Protein AF-A0A6B0T994-F1 (afdb_monomer_lite)

Radius of gyration: 14.92 Å; chains: 1; bounding box: 26×42×32 Å

Foldseek 3Di:
DDVVVQADPLVVQVLVCQVPVQKDFLVSSCVSRVHDPVCSVVSVVVVVVCCVVQQWPDDPDPRMIGGGPVSVVVPDDPVVVVVCVVVVPPPVD

Sequence (93 aa):
MCRELNREPAWVAAIKLALTEGAFTTDCVIEEANMRPDRRRTVETVLSTMVERDLLCDTSTPDRYLVGRVLRRTAPDPEQIEHLADEGLHRWG

pLDDT: mean 82.86, std 17.49, range [42.81, 97.88]

Structure (mmCIF, N/CA/C/O backbone):
data_AF-A0A6B0T994-F1
#
_entry.id   AF-A0A6B0T994-F1
#
loop_
_atom_site.group_PDB
_atom_site.id
_atom_site.type_symbol
_atom_site.label_atom_id
_atom_site.label_alt_id
_atom_site.label_comp_id
_atom_site.label_asym_id
_atom_site.label_entity_id
_atom_site.label_seq_id
_atom_site.pdbx_PDB_ins_code
_atom_site.Cartn_x
_atom_site.Cartn_y
_atom_site.Cartn_z
_atom_site.occupancy
_atom_site.B_iso_or_equiv
_atom_site.auth_seq_id
_atom_site.auth_comp_id
_atom_site.auth_asym_id
_atom_site.auth_atom_id
_atom_site.pdbx_PDB_model_num
ATOM 1 N N . MET A 1 1 ? 16.830 -12.342 -15.486 1.00 48.91 1 MET A N 1
ATOM 2 C CA . MET A 1 1 ? 15.364 -12.532 -15.513 1.00 48.91 1 MET A 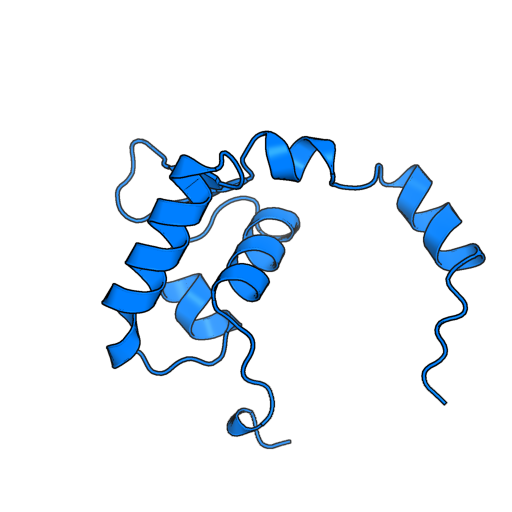CA 1
ATOM 3 C C . MET A 1 1 ? 14.728 -11.164 -15.724 1.00 48.91 1 MET A C 1
ATOM 5 O O . MET A 1 1 ? 15.063 -10.254 -14.974 1.00 48.91 1 MET A O 1
ATOM 9 N N . CYS A 1 2 ? 13.938 -10.961 -16.782 1.00 50.09 2 CYS A N 1
ATOM 10 C CA . CYS A 1 2 ? 13.369 -9.644 -17.093 1.00 50.09 2 CYS A CA 1
ATOM 11 C C . CYS A 1 2 ? 12.343 -9.241 -16.025 1.00 50.09 2 CYS A C 1
ATOM 13 O O . CYS A 1 2 ? 11.273 -9.839 -15.955 1.00 50.09 2 CYS A O 1
ATOM 15 N N . ARG A 1 3 ? 12.658 -8.221 -15.210 1.00 56.12 3 ARG A N 1
ATOM 16 C CA . ARG A 1 3 ? 11.753 -7.671 -14.177 1.00 56.12 3 ARG A CA 1
ATOM 17 C C . ARG A 1 3 ? 10.378 -7.301 -14.742 1.00 56.12 3 ARG A C 1
ATOM 19 O O . ARG A 1 3 ? 9.375 -7.461 -14.062 1.00 56.12 3 ARG A O 1
ATOM 26 N N . GLU A 1 4 ? 10.327 -6.861 -15.998 1.00 57.81 4 GLU A N 1
ATOM 27 C CA . GLU A 1 4 ? 9.116 -6.398 -16.692 1.00 57.81 4 GLU A CA 1
ATOM 28 C C . GLU A 1 4 ? 7.961 -7.411 -16.743 1.00 57.81 4 GLU A C 1
ATOM 30 O O . GLU A 1 4 ? 6.812 -6.985 -16.849 1.00 57.81 4 GLU A O 1
ATOM 35 N N . LEU A 1 5 ? 8.236 -8.717 -16.630 1.00 61.81 5 LEU A N 1
ATOM 36 C CA . LEU A 1 5 ? 7.206 -9.766 -16.629 1.00 61.81 5 LEU A CA 1
ATOM 37 C C . LEU A 1 5 ? 6.605 -10.045 -15.238 1.00 61.81 5 LEU A C 1
ATOM 39 O O . LEU A 1 5 ? 5.569 -10.694 -15.155 1.00 61.81 5 LEU A O 1
ATOM 43 N N . ASN A 1 6 ? 7.198 -9.513 -14.165 1.00 68.25 6 ASN A N 1
ATOM 44 C CA . ASN A 1 6 ? 6.764 -9.717 -12.777 1.00 68.25 6 ASN A CA 1
ATOM 45 C C . ASN A 1 6 ? 6.084 -8.467 -12.197 1.00 68.25 6 ASN A C 1
ATOM 47 O O . ASN A 1 6 ? 6.384 -8.054 -11.080 1.00 68.25 6 ASN A O 1
ATOM 51 N N . ARG A 1 7 ? 5.213 -7.807 -12.967 1.00 80.12 7 ARG A N 1
ATOM 52 C CA . ARG A 1 7 ? 4.405 -6.706 -12.423 1.00 80.12 7 ARG A CA 1
ATOM 53 C C . ARG A 1 7 ? 3.305 -7.274 -11.545 1.00 80.12 7 ARG A C 1
ATOM 55 O O . ARG A 1 7 ? 2.505 -8.082 -12.014 1.00 80.12 7 ARG A O 1
ATOM 62 N N . GLU A 1 8 ? 3.228 -6.799 -10.314 1.00 88.06 8 GLU A N 1
ATOM 63 C CA . GLU A 1 8 ? 2.115 -7.099 -9.419 1.00 88.06 8 GLU A CA 1
ATOM 64 C C . GLU A 1 8 ? 1.175 -5.888 -9.291 1.00 88.06 8 GLU A C 1
ATOM 66 O O . GLU A 1 8 ? 1.572 -4.746 -9.540 1.00 88.06 8 GLU A O 1
ATOM 71 N N . PRO A 1 9 ? -0.107 -6.101 -8.953 1.00 94.06 9 PRO A N 1
ATOM 72 C CA . PRO A 1 9 ? -1.006 -4.999 -8.643 1.00 94.06 9 PRO A CA 1
ATOM 73 C C . PRO A 1 9 ? -0.512 -4.199 -7.429 1.00 94.06 9 PRO A C 1
ATOM 75 O O . PRO A 1 9 ? -0.091 -4.783 -6.435 1.00 94.06 9 PRO A O 1
ATOM 78 N N . ALA A 1 10 ? -0.673 -2.872 -7.455 1.00 96.00 10 ALA A N 1
ATOM 79 C CA . ALA A 1 10 ? -0.234 -1.977 -6.375 1.00 96.00 10 ALA A CA 1
ATOM 80 C C . ALA A 1 10 ? -0.741 -2.379 -4.975 1.00 96.00 10 ALA A C 1
ATOM 82 O O . ALA A 1 10 ? -0.028 -2.233 -3.988 1.00 96.00 10 ALA A O 1
ATOM 83 N N . TRP A 1 11 ? -1.963 -2.913 -4.879 1.00 96.56 11 TRP A N 1
ATOM 84 C CA . TRP A 1 11 ? -2.528 -3.350 -3.601 1.00 96.56 11 TRP A CA 1
ATOM 85 C C . TRP A 1 11 ? -1.832 -4.599 -3.036 1.00 96.56 11 TRP A C 1
ATOM 87 O O . TRP A 1 11 ? -1.745 -4.733 -1.820 1.00 96.56 11 TRP A O 1
ATOM 97 N N . VAL A 1 12 ? -1.308 -5.490 -3.890 1.00 95.88 12 VAL A N 1
ATOM 98 C CA . VAL A 1 12 ? -0.535 -6.670 -3.460 1.00 95.88 12 VAL A CA 1
ATOM 99 C C . VAL A 1 12 ? 0.800 -6.219 -2.873 1.00 95.88 12 VAL A C 1
ATOM 101 O O . VAL A 1 12 ? 1.121 -6.589 -1.746 1.00 95.88 12 VAL A O 1
ATOM 104 N N . ALA A 1 13 ? 1.518 -5.351 -3.591 1.00 95.56 13 ALA A N 1
ATOM 105 C CA . ALA A 1 13 ? 2.767 -4.748 -3.124 1.00 95.56 13 ALA A CA 1
ATOM 106 C C . ALA A 1 13 ? 2.585 -4.009 -1.791 1.00 95.56 13 ALA A C 1
ATOM 108 O O . ALA A 1 13 ? 3.354 -4.203 -0.854 1.00 95.56 13 ALA A O 1
ATOM 109 N N . ALA A 1 14 ? 1.517 -3.216 -1.667 1.00 96.00 14 ALA A N 1
ATOM 110 C CA . ALA A 1 14 ? 1.203 -2.498 -0.436 1.00 96.00 14 ALA A CA 1
ATOM 111 C C . ALA A 1 14 ? 0.940 -3.437 0.754 1.00 96.00 14 ALA A C 1
ATOM 113 O O . ALA A 1 14 ? 1.397 -3.152 1.857 1.00 96.00 14 ALA A O 1
ATOM 114 N N . ILE A 1 15 ? 0.238 -4.561 0.555 1.00 93.62 15 ILE A N 1
ATOM 115 C CA . ILE A 1 15 ? 0.028 -5.561 1.618 1.00 93.62 15 ILE A CA 1
ATOM 116 C C . ILE A 1 15 ? 1.355 -6.205 2.025 1.00 93.62 15 ILE A C 1
ATOM 118 O O . ILE A 1 15 ? 1.616 -6.322 3.221 1.00 93.62 15 ILE A O 1
ATOM 122 N N . LYS A 1 16 ? 2.196 -6.593 1.057 1.00 92.44 16 LYS A N 1
ATOM 123 C CA . LYS A 1 16 ? 3.525 -7.163 1.333 1.00 92.44 16 LYS A CA 1
ATOM 124 C C . LYS A 1 16 ? 4.345 -6.204 2.192 1.00 92.44 16 LYS A C 1
ATOM 126 O O . LYS A 1 16 ? 4.721 -6.571 3.299 1.00 92.44 16 LYS A O 1
ATOM 131 N N . LEU A 1 17 ? 4.500 -4.957 1.743 1.00 94.38 17 LEU A N 1
ATOM 132 C CA . LEU A 1 17 ? 5.230 -3.914 2.468 1.00 94.38 17 LEU A CA 1
ATOM 133 C C . LEU A 1 17 ? 4.643 -3.641 3.859 1.00 94.38 17 LEU A C 1
ATOM 135 O O . LEU A 1 17 ? 5.388 -3.489 4.824 1.00 94.38 17 LEU A O 1
ATOM 139 N N . ALA A 1 18 ? 3.314 -3.609 3.993 1.00 92.56 18 ALA A N 1
ATOM 140 C CA . ALA A 1 18 ? 2.657 -3.416 5.285 1.00 92.56 18 ALA A CA 1
ATOM 141 C C . ALA A 1 18 ? 3.004 -4.526 6.289 1.00 92.56 18 ALA A C 1
ATOM 143 O O . ALA A 1 18 ? 3.188 -4.241 7.473 1.00 92.56 18 ALA A O 1
ATOM 144 N N . LEU A 1 19 ? 3.075 -5.776 5.825 1.00 88.38 19 LEU A N 1
ATOM 145 C CA . LEU A 1 19 ? 3.342 -6.942 6.665 1.00 88.38 19 LEU A CA 1
ATOM 146 C C . LEU A 1 19 ? 4.836 -7.152 6.946 1.00 88.38 19 LEU A C 1
ATOM 148 O O . LEU A 1 19 ? 5.160 -7.674 8.010 1.00 88.38 19 LEU A O 1
ATOM 152 N N . THR A 1 20 ? 5.736 -6.756 6.039 1.00 89.06 20 THR A N 1
ATOM 153 C CA . THR A 1 20 ? 7.182 -7.010 6.181 1.00 89.06 20 THR A CA 1
ATOM 154 C C . THR A 1 20 ? 7.968 -5.820 6.723 1.00 89.06 20 THR A C 1
ATOM 156 O O . THR A 1 20 ? 8.826 -6.005 7.580 1.00 89.06 20 THR A O 1
ATOM 159 N N . GLU A 1 21 ? 7.670 -4.601 6.268 1.00 87.44 21 GLU A N 1
ATOM 160 C CA . GLU A 1 21 ? 8.448 -3.396 6.603 1.00 87.44 21 GLU A CA 1
ATOM 161 C C . GLU A 1 21 ? 7.806 -2.573 7.731 1.00 87.44 21 GLU A C 1
ATOM 163 O O . GLU A 1 21 ? 8.428 -1.689 8.322 1.00 87.44 21 GLU A O 1
ATOM 168 N N . GLY A 1 22 ? 6.526 -2.821 8.025 1.00 83.19 22 GLY A N 1
ATOM 169 C CA . GLY A 1 22 ? 5.745 -2.127 9.052 1.00 83.19 22 GLY A CA 1
ATOM 170 C C . GLY A 1 22 ? 5.352 -0.683 8.702 1.00 83.19 22 GLY A C 1
ATOM 171 O O . GLY A 1 22 ? 4.271 -0.243 9.103 1.00 83.19 22 GLY A O 1
ATOM 172 N N . ALA A 1 23 ? 6.174 0.044 7.938 1.00 92.06 23 ALA A N 1
ATOM 173 C CA . ALA A 1 23 ? 5.883 1.372 7.401 1.00 92.06 23 ALA A CA 1
ATOM 174 C C . ALA A 1 23 ? 6.445 1.551 5.983 1.00 92.06 23 ALA A C 1
ATOM 176 O O . ALA A 1 23 ? 7.580 1.166 5.721 1.00 92.06 23 ALA A O 1
ATOM 177 N N . PHE A 1 24 ? 5.692 2.194 5.090 1.00 95.94 24 PHE A N 1
ATOM 178 C CA . PHE A 1 24 ? 6.112 2.400 3.697 1.00 95.94 24 PHE A CA 1
ATOM 179 C C . PHE A 1 24 ? 5.512 3.672 3.080 1.00 95.94 24 PHE A C 1
ATOM 181 O O . PHE A 1 24 ? 4.620 4.293 3.663 1.00 95.94 24 PHE A O 1
ATOM 188 N N . THR A 1 25 ? 6.011 4.059 1.903 1.00 97.12 25 THR A N 1
ATOM 189 C CA . THR A 1 25 ? 5.534 5.214 1.121 1.00 97.12 25 THR A CA 1
ATOM 190 C C . THR A 1 25 ? 4.966 4.784 -0.230 1.00 97.12 25 THR A C 1
ATOM 192 O O . THR A 1 25 ? 5.131 3.635 -0.650 1.00 97.12 25 THR A O 1
ATOM 195 N N . THR A 1 26 ? 4.328 5.704 -0.956 1.00 97.19 26 THR A N 1
ATOM 196 C CA . THR A 1 26 ? 3.886 5.442 -2.334 1.00 97.19 26 THR A CA 1
ATOM 197 C C . THR A 1 26 ? 5.041 5.013 -3.245 1.00 97.19 26 THR A C 1
ATOM 199 O O . THR A 1 26 ? 4.859 4.115 -4.066 1.00 97.19 26 THR A O 1
ATOM 202 N N . ASP A 1 27 ? 6.234 5.600 -3.095 1.00 96.81 27 ASP A N 1
ATOM 203 C CA . ASP A 1 27 ? 7.396 5.221 -3.912 1.00 96.81 27 ASP A CA 1
ATOM 204 C C . ASP A 1 27 ? 7.847 3.785 -3.634 1.00 96.81 27 ASP A C 1
ATOM 206 O O . ASP A 1 27 ? 8.154 3.065 -4.583 1.00 96.81 27 ASP A O 1
ATOM 210 N N . CYS A 1 28 ? 7.790 3.329 -2.375 1.00 96.75 28 CYS A N 1
ATOM 211 C CA . CYS A 1 28 ? 8.053 1.927 -2.041 1.00 96.75 28 CYS A CA 1
ATOM 212 C C . CYS A 1 28 ? 7.119 0.986 -2.812 1.00 96.75 28 CYS A C 1
ATOM 214 O O . CYS A 1 28 ? 7.561 -0.028 -3.335 1.00 96.75 28 CYS A O 1
ATOM 216 N N . VAL A 1 29 ? 5.832 1.333 -2.930 1.00 97.06 29 VAL A N 1
ATOM 217 C CA . VAL A 1 29 ? 4.852 0.520 -3.670 1.00 97.06 29 VAL A CA 1
ATOM 218 C C . VAL A 1 29 ? 5.135 0.536 -5.169 1.00 97.06 29 VAL A C 1
ATOM 220 O O . VAL A 1 29 ? 5.005 -0.497 -5.817 1.00 97.06 29 VAL A O 1
ATOM 223 N N . ILE A 1 30 ? 5.516 1.684 -5.735 1.00 96.31 30 ILE A N 1
ATOM 224 C CA . ILE A 1 30 ? 5.882 1.786 -7.156 1.00 96.31 30 ILE A CA 1
ATOM 225 C C . ILE A 1 30 ? 7.088 0.892 -7.459 1.00 96.31 30 ILE A C 1
ATOM 227 O O . ILE A 1 30 ? 7.074 0.181 -8.466 1.00 96.31 30 ILE A O 1
ATOM 231 N N . GLU A 1 31 ? 8.106 0.925 -6.598 1.00 95.06 31 GLU A N 1
ATOM 232 C CA . GLU A 1 31 ? 9.308 0.101 -6.723 1.00 95.06 31 GLU A CA 1
ATOM 233 C C . GLU A 1 31 ? 8.984 -1.390 -6.574 1.00 95.06 31 GLU A C 1
ATOM 235 O O . GLU A 1 31 ? 9.284 -2.173 -7.478 1.00 95.06 31 GLU A O 1
ATOM 240 N N . GLU A 1 32 ? 8.306 -1.766 -5.488 1.00 94.19 32 GLU A N 1
ATOM 241 C CA . GLU A 1 32 ? 7.957 -3.154 -5.169 1.00 94.19 32 GLU A CA 1
ATOM 242 C C . GLU A 1 32 ? 7.049 -3.773 -6.241 1.00 94.19 32 GLU A C 1
ATOM 244 O O . GLU A 1 32 ? 7.298 -4.879 -6.720 1.00 94.19 32 GLU A O 1
ATOM 249 N N . ALA A 1 33 ? 6.047 -3.024 -6.712 1.00 94.50 33 ALA A N 1
ATOM 250 C CA . ALA A 1 33 ? 5.144 -3.470 -7.771 1.00 94.50 33 ALA A CA 1
ATOM 251 C C . ALA A 1 33 ? 5.784 -3.461 -9.173 1.00 94.50 33 ALA A C 1
ATOM 253 O O . ALA A 1 33 ? 5.131 -3.824 -10.161 1.00 94.50 33 ALA A O 1
ATOM 254 N N . ASN A 1 34 ? 7.040 -3.013 -9.287 1.00 93.81 34 ASN A N 1
ATOM 255 C CA . ASN A 1 34 ? 7.744 -2.795 -10.547 1.00 93.81 34 ASN A CA 1
ATOM 256 C C . ASN A 1 34 ? 6.913 -1.945 -11.537 1.00 93.81 34 ASN A C 1
ATOM 258 O O . ASN A 1 34 ? 6.793 -2.231 -12.739 1.00 93.81 34 ASN A O 1
ATOM 262 N N . MET A 1 35 ? 6.277 -0.901 -11.004 1.00 91.12 35 MET A N 1
ATOM 263 C CA . MET A 1 35 ? 5.463 0.043 -11.758 1.00 91.12 35 MET A CA 1
ATOM 264 C C . MET A 1 35 ? 6.319 1.181 -12.305 1.00 91.12 35 MET A C 1
ATOM 266 O O . MET A 1 35 ? 7.380 1.527 -11.795 1.00 91.12 35 MET A O 1
ATOM 270 N N . ARG A 1 36 ? 5.832 1.806 -13.377 1.00 92.31 36 ARG A N 1
ATOM 271 C CA . ARG A 1 36 ? 6.461 3.020 -13.894 1.00 92.31 36 ARG A CA 1
ATOM 272 C C . ARG A 1 36 ? 6.155 4.200 -12.949 1.00 92.31 36 ARG A C 1
ATOM 274 O O . ARG A 1 36 ? 5.007 4.311 -12.511 1.00 92.31 36 ARG A O 1
ATOM 281 N N . PRO A 1 37 ? 7.112 5.112 -12.689 1.00 91.06 37 PRO A N 1
ATOM 282 C CA . PRO A 1 37 ? 6.906 6.255 -11.789 1.00 91.06 37 PRO A CA 1
ATOM 283 C C . PRO A 1 37 ? 5.744 7.184 -12.177 1.00 91.06 37 PRO A C 1
ATOM 285 O O . PRO A 1 37 ? 5.120 7.802 -11.319 1.00 91.06 37 PRO A O 1
ATOM 288 N N . ASP A 1 38 ? 5.383 7.240 -13.464 1.00 94.19 38 ASP A N 1
ATOM 289 C CA . ASP A 1 38 ? 4.238 8.013 -13.969 1.00 94.19 38 ASP A CA 1
ATOM 290 C C . ASP A 1 38 ? 2.874 7.489 -13.479 1.00 94.19 38 ASP A C 1
ATOM 292 O O . ASP A 1 38 ? 1.849 8.148 -13.656 1.00 94.19 38 ASP A O 1
ATOM 296 N N . ARG A 1 39 ? 2.838 6.320 -12.827 1.00 93.69 39 ARG A N 1
ATOM 297 C CA . ARG A 1 39 ? 1.635 5.732 -12.223 1.00 93.69 39 ARG A CA 1
ATOM 298 C C . ARG A 1 39 ? 1.393 6.152 -10.775 1.00 93.69 39 ARG A C 1
ATOM 300 O O . ARG A 1 39 ? 0.404 5.698 -10.201 1.00 93.69 39 ARG A O 1
ATOM 307 N N . ARG A 1 40 ? 2.210 7.044 -10.204 1.00 96.25 40 ARG A N 1
ATOM 308 C CA . ARG A 1 40 ? 2.102 7.500 -8.806 1.00 96.25 40 ARG A CA 1
ATOM 309 C C . ARG A 1 40 ? 0.676 7.850 -8.372 1.00 96.25 40 ARG A C 1
ATOM 311 O O . ARG A 1 40 ? 0.182 7.275 -7.413 1.00 96.25 40 ARG A O 1
ATOM 318 N N . ARG A 1 41 ? -0.044 8.676 -9.138 1.00 96.38 41 ARG A N 1
ATOM 319 C CA . ARG A 1 41 ? -1.432 9.066 -8.810 1.00 96.38 41 ARG A CA 1
ATOM 320 C C . ARG A 1 41 ? -2.399 7.876 -8.732 1.00 96.38 41 ARG A C 1
ATOM 322 O O . ARG A 1 41 ? -3.333 7.866 -7.932 1.00 96.38 41 ARG A O 1
ATOM 329 N N . THR A 1 42 ? -2.198 6.869 -9.582 1.00 95.81 42 THR A N 1
ATOM 330 C CA . THR A 1 42 ? -2.980 5.628 -9.538 1.00 95.81 42 THR A CA 1
ATOM 331 C C . THR A 1 42 ? -2.674 4.849 -8.264 1.00 95.81 42 THR A C 1
ATOM 333 O O . THR A 1 42 ? -3.602 4.362 -7.625 1.00 95.81 42 THR A O 1
ATOM 336 N N . VAL A 1 43 ? -1.401 4.768 -7.871 1.00 97.00 43 VAL A N 1
ATOM 337 C CA . VAL A 1 43 ? -0.991 4.116 -6.622 1.00 97.00 43 VAL A CA 1
ATOM 338 C C . VAL A 1 43 ? -1.578 4.847 -5.414 1.00 97.00 43 VAL A C 1
ATOM 340 O O . VAL A 1 43 ? -2.222 4.207 -4.594 1.00 97.00 43 VAL A O 1
ATOM 343 N N . GLU A 1 44 ? -1.485 6.175 -5.357 1.00 97.00 44 GLU A N 1
ATOM 344 C CA . GLU A 1 44 ? -2.086 6.994 -4.290 1.00 97.00 44 GLU A CA 1
ATOM 345 C C . GLU A 1 44 ? -3.599 6.760 -4.167 1.00 97.00 44 GLU A C 1
ATOM 347 O O . GLU A 1 44 ? -4.123 6.633 -3.063 1.00 97.00 44 GLU A O 1
ATOM 352 N N . THR A 1 45 ? -4.306 6.623 -5.296 1.00 97.69 45 THR A N 1
ATOM 353 C CA . THR A 1 45 ? -5.745 6.305 -5.302 1.00 97.69 45 THR A CA 1
ATOM 354 C C . THR A 1 45 ? -6.013 4.928 -4.692 1.00 97.69 45 THR A C 1
ATOM 356 O O . THR A 1 45 ? -6.912 4.781 -3.868 1.00 97.69 45 THR A O 1
ATOM 359 N N . VAL A 1 46 ? -5.216 3.919 -5.060 1.00 97.62 46 VAL A N 1
ATOM 360 C CA . VAL A 1 46 ? -5.323 2.569 -4.490 1.00 97.62 46 VAL A CA 1
ATOM 361 C C . VAL A 1 46 ? -5.047 2.594 -2.986 1.00 97.62 46 VAL A C 1
ATOM 363 O O . VAL A 1 46 ? -5.824 2.018 -2.227 1.00 97.62 46 VAL A O 1
ATOM 366 N N . LEU A 1 47 ? -3.995 3.289 -2.547 1.00 97.31 47 LEU A N 1
ATOM 367 C CA . LEU A 1 47 ? -3.640 3.407 -1.132 1.00 97.31 47 LEU A CA 1
ATOM 368 C C . LEU A 1 47 ? -4.720 4.144 -0.332 1.00 97.31 47 LEU A C 1
ATOM 370 O O . LEU A 1 47 ? -5.084 3.674 0.742 1.00 97.31 47 LEU A O 1
ATOM 374 N N . SER A 1 48 ? -5.313 5.213 -0.875 1.00 96.88 48 SER A N 1
ATOM 375 C CA . SER A 1 48 ? -6.474 5.888 -0.270 1.00 96.88 48 SER A CA 1
ATOM 376 C C . SER A 1 48 ? -7.637 4.921 -0.076 1.00 96.88 48 SER A C 1
ATOM 378 O O . SER A 1 48 ? -8.156 4.785 1.027 1.00 96.88 48 SER A O 1
ATOM 380 N N . THR A 1 49 ? -7.999 4.163 -1.116 1.00 97.88 49 THR A N 1
ATOM 381 C CA . THR A 1 49 ? -9.064 3.155 -1.018 1.00 97.88 49 THR A CA 1
ATOM 382 C C . THR A 1 49 ? -8.735 2.057 0.002 1.00 97.88 49 THR A C 1
ATOM 384 O O . THR A 1 49 ? -9.632 1.525 0.654 1.00 97.88 49 THR A O 1
ATOM 387 N N . MET A 1 50 ? -7.465 1.682 0.159 1.00 97.31 50 MET A N 1
ATOM 388 C CA . MET A 1 50 ? -7.046 0.720 1.182 1.00 97.31 50 MET A CA 1
ATOM 389 C C . MET A 1 50 ? -7.138 1.300 2.600 1.00 97.31 50 MET A C 1
ATOM 391 O O . MET A 1 50 ? -7.549 0.577 3.508 1.00 97.31 50 MET A O 1
ATOM 395 N N . VAL A 1 51 ? -6.812 2.583 2.788 1.00 96.81 51 VAL A N 1
ATOM 396 C CA . VAL A 1 51 ? -7.004 3.303 4.060 1.00 96.81 51 VAL A CA 1
ATOM 397 C C . VAL A 1 51 ? -8.490 3.405 4.406 1.00 96.81 51 VAL A C 1
ATOM 399 O O . VAL A 1 51 ? -8.885 3.052 5.513 1.00 96.81 51 VAL A O 1
ATOM 402 N N . GLU A 1 52 ? -9.341 3.777 3.446 1.00 96.75 52 GLU A N 1
ATOM 403 C CA . GLU A 1 52 ? -10.805 3.818 3.612 1.00 96.75 52 GLU A CA 1
ATOM 404 C C . GLU A 1 52 ? -11.391 2.464 4.045 1.00 96.75 52 GLU A C 1
ATOM 406 O O . GLU A 1 52 ? -12.413 2.407 4.728 1.00 96.75 52 GLU A O 1
ATOM 411 N N . ARG A 1 53 ? -10.739 1.363 3.658 1.00 95.75 53 ARG A N 1
ATOM 412 C CA . ARG A 1 53 ? -11.124 -0.012 4.007 1.00 95.75 53 ARG A CA 1
ATOM 413 C C . ARG A 1 53 ? -10.432 -0.553 5.260 1.00 95.75 53 ARG A C 1
ATOM 415 O O . ARG A 1 53 ? -10.575 -1.740 5.539 1.00 95.75 53 ARG A O 1
ATOM 422 N N . ASP A 1 54 ? -9.684 0.275 5.992 1.00 95.12 54 ASP A N 1
ATOM 423 C CA . ASP A 1 54 ? -8.949 -0.099 7.213 1.00 95.12 54 ASP A CA 1
ATOM 424 C C . ASP A 1 54 ? -7.925 -1.241 6.990 1.00 95.12 54 ASP A C 1
ATOM 426 O O . ASP A 1 54 ? -7.523 -1.962 7.910 1.00 95.12 54 ASP A O 1
ATOM 430 N N . LEU A 1 55 ? -7.481 -1.415 5.737 1.00 94.38 55 LEU A N 1
ATOM 431 C CA . LEU A 1 55 ? -6.365 -2.297 5.381 1.00 94.38 55 LEU A CA 1
ATOM 432 C C . LEU A 1 55 ? -5.032 -1.631 5.725 1.00 94.38 55 LEU A C 1
ATOM 434 O O . LEU A 1 55 ? -4.103 -2.296 6.173 1.00 94.38 55 LEU A O 1
ATOM 438 N N . LEU A 1 56 ? -4.959 -0.314 5.550 1.00 95.75 56 LEU A N 1
ATOM 439 C CA . LEU A 1 56 ? -3.817 0.525 5.895 1.00 95.75 56 LEU A CA 1
ATOM 440 C C . LEU A 1 56 ? -4.264 1.627 6.857 1.00 95.75 56 LEU A C 1
ATOM 442 O O . LEU A 1 56 ? -5.433 2.003 6.875 1.00 95.75 56 LE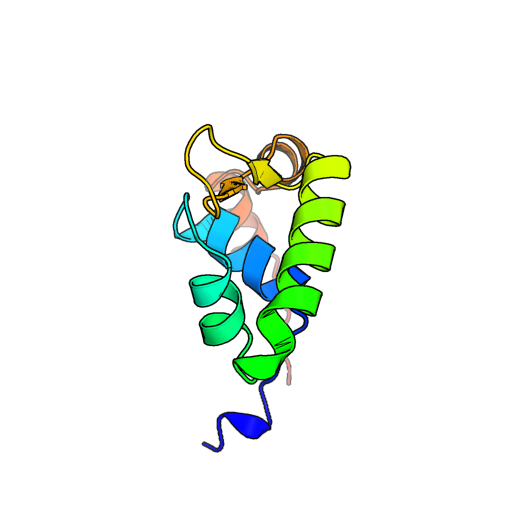U A O 1
ATOM 446 N N . CYS A 1 57 ? -3.323 2.176 7.614 1.00 92.62 57 CYS A N 1
ATOM 447 C CA . CYS A 1 57 ? -3.503 3.445 8.311 1.00 92.62 57 CYS A CA 1
ATOM 448 C C . CYS A 1 57 ? -2.612 4.491 7.654 1.00 92.62 57 CYS A C 1
ATOM 450 O O . CYS A 1 57 ? -1.432 4.222 7.410 1.00 92.62 57 CYS A O 1
ATOM 452 N N . ASP A 1 58 ? -3.153 5.679 7.400 1.00 85.19 58 ASP A N 1
ATOM 453 C CA . ASP A 1 58 ? -2.297 6.831 7.164 1.00 85.19 58 ASP A CA 1
ATOM 454 C C . ASP A 1 58 ? -1.601 7.228 8.473 1.00 85.19 58 ASP A C 1
ATOM 456 O O . ASP A 1 58 ? -1.956 6.800 9.578 1.00 85.19 58 ASP A O 1
ATOM 460 N N . THR A 1 59 ? -0.535 8.004 8.348 1.00 85.75 59 THR A N 1
ATOM 461 C CA . THR A 1 59 ? 0.105 8.617 9.507 1.00 85.75 59 THR A CA 1
ATOM 462 C C . THR A 1 59 ? -0.069 10.124 9.445 1.00 85.75 59 THR A C 1
ATOM 464 O O . THR A 1 59 ? -0.365 10.688 8.396 1.00 85.75 59 THR A O 1
ATOM 467 N N . SER A 1 60 ? 0.222 10.811 10.550 1.00 84.75 60 SER A N 1
ATOM 468 C CA . SER A 1 60 ? 0.367 12.272 10.535 1.00 84.75 60 SER A CA 1
ATOM 469 C C . SER A 1 60 ? 1.484 12.757 9.598 1.00 84.75 60 SER A C 1
ATOM 471 O O . SER A 1 60 ? 1.560 13.948 9.302 1.00 84.75 60 SER A O 1
ATOM 473 N N . THR A 1 61 ? 2.358 11.852 9.139 1.00 86.88 61 THR A N 1
ATOM 474 C CA . THR A 1 61 ? 3.351 12.130 8.103 1.00 86.88 61 THR A CA 1
ATOM 475 C C . THR A 1 61 ? 2.729 11.890 6.722 1.00 86.88 61 THR A C 1
ATOM 477 O O . THR A 1 61 ? 2.269 10.777 6.455 1.00 86.88 61 THR A O 1
ATOM 480 N N . PRO A 1 62 ? 2.743 12.894 5.828 1.00 87.62 62 PRO A N 1
ATOM 481 C CA . PRO A 1 62 ? 2.280 12.732 4.455 1.00 87.62 62 PRO A CA 1
ATOM 482 C C . PRO A 1 62 ? 3.000 11.588 3.734 1.00 87.62 62 PRO A C 1
ATOM 484 O O . PRO A 1 62 ? 4.196 11.389 3.938 1.00 87.62 62 PRO A O 1
ATOM 487 N N . ASP A 1 63 ? 2.274 10.877 2.867 1.00 91.62 63 ASP A N 1
ATOM 488 C CA . ASP A 1 63 ? 2.804 9.782 2.034 1.00 91.62 63 ASP A CA 1
ATOM 489 C C . ASP A 1 63 ? 3.459 8.641 2.835 1.00 91.62 63 ASP A C 1
ATOM 491 O O . ASP A 1 63 ? 4.371 7.965 2.362 1.00 91.62 63 ASP A O 1
ATOM 495 N N . ARG A 1 64 ? 3.011 8.425 4.076 1.00 95.19 64 ARG A N 1
ATOM 496 C CA . ARG A 1 64 ? 3.469 7.325 4.922 1.00 95.19 64 ARG A CA 1
ATOM 497 C C . ARG A 1 64 ? 2.288 6.509 5.421 1.00 95.19 64 ARG A C 1
ATOM 499 O O . ARG A 1 64 ? 1.359 7.048 6.024 1.00 95.19 64 ARG A O 1
ATOM 506 N N . TYR A 1 65 ? 2.389 5.202 5.214 1.00 95.44 65 TYR A N 1
ATOM 507 C CA . TYR A 1 65 ? 1.356 4.218 5.500 1.00 95.44 65 TYR A CA 1
ATOM 508 C C . TYR A 1 65 ? 1.873 3.166 6.480 1.00 95.44 65 TYR A C 1
ATOM 510 O O . TYR A 1 65 ? 3.049 2.798 6.453 1.00 95.44 65 TYR A O 1
ATOM 518 N N . LEU A 1 66 ? 0.983 2.684 7.342 1.00 94.50 66 LEU A N 1
ATOM 519 C CA . LEU A 1 66 ? 1.204 1.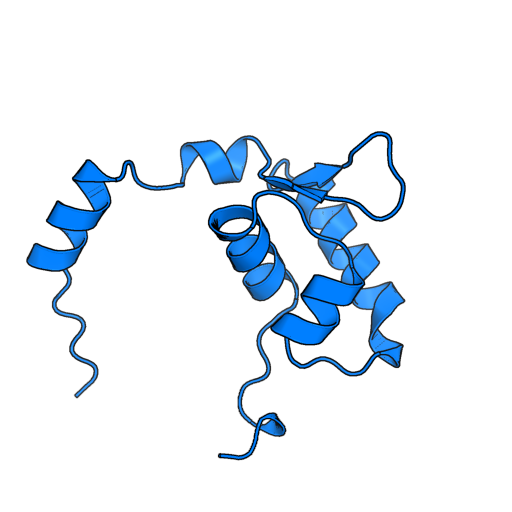583 8.279 1.00 94.50 66 LEU A CA 1
ATOM 520 C C . LEU A 1 66 ? 0.179 0.475 8.033 1.00 94.50 66 LEU A C 1
ATOM 522 O O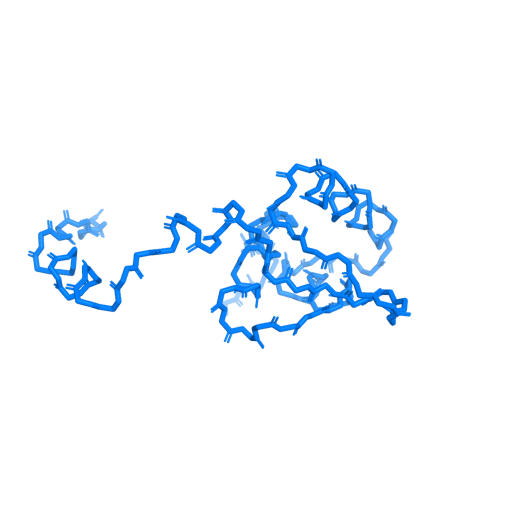 . LEU A 1 66 ? -0.867 0.698 7.423 1.00 94.50 66 LEU A O 1
ATOM 526 N N . VAL A 1 67 ? 0.438 -0.710 8.583 1.00 93.38 67 VAL A N 1
ATOM 527 C CA . VAL A 1 67 ? -0.532 -1.810 8.571 1.00 93.38 67 VAL A CA 1
ATOM 528 C C . VAL A 1 67 ? -1.793 -1.456 9.373 1.00 93.38 67 VAL A C 1
ATOM 530 O O . VAL A 1 67 ? -1.721 -1.140 10.570 1.00 93.38 67 VAL A O 1
ATOM 533 N N . GLY A 1 68 ? -2.944 -1.521 8.700 1.00 92.94 68 GLY A N 1
ATOM 534 C CA . GLY A 1 68 ? -4.267 -1.242 9.253 1.00 92.94 68 GLY A CA 1
ATOM 535 C C . GLY A 1 68 ? -4.844 -2.409 10.044 1.00 92.94 68 GLY A C 1
ATOM 536 O O . GLY A 1 68 ? -4.298 -3.518 10.067 1.00 92.94 68 GLY A O 1
ATOM 537 N N . ARG A 1 69 ? -5.955 -2.168 10.741 1.00 91.25 69 ARG A N 1
ATOM 538 C CA . ARG A 1 69 ? -6.513 -3.140 11.692 1.00 91.25 69 ARG A CA 1
ATOM 539 C C . ARG A 1 69 ? -7.011 -4.406 11.003 1.00 91.25 69 ARG A C 1
ATOM 541 O O . ARG A 1 69 ? -6.900 -5.481 11.591 1.00 91.25 69 ARG A O 1
ATOM 548 N N . VAL A 1 70 ? -7.563 -4.292 9.794 1.00 92.00 70 VAL A N 1
ATOM 549 C CA . VAL A 1 70 ? -8.053 -5.450 9.034 1.00 92.00 70 VAL A CA 1
ATOM 550 C C . VAL A 1 70 ? -6.893 -6.387 8.721 1.00 92.00 70 VAL A C 1
ATOM 552 O O . VAL A 1 70 ? -6.973 -7.561 9.071 1.00 92.00 70 VAL A O 1
ATOM 555 N N . LEU A 1 71 ? -5.790 -5.860 8.178 1.00 88.12 71 LEU A N 1
ATOM 556 C CA . LEU A 1 71 ? -4.614 -6.673 7.858 1.00 88.12 71 LEU A CA 1
ATOM 557 C C . LEU A 1 71 ? -3.974 -7.292 9.102 1.00 88.12 71 LEU A C 1
ATOM 559 O O . LEU A 1 71 ? -3.629 -8.469 9.076 1.00 88.12 71 LEU A O 1
ATOM 563 N N . ARG A 1 72 ? -3.882 -6.550 10.215 1.00 85.75 72 ARG A N 1
ATOM 564 C CA . ARG A 1 72 ? -3.355 -7.089 11.485 1.00 85.75 72 ARG A CA 1
ATOM 565 C C . ARG A 1 72 ? -4.149 -8.284 12.005 1.00 85.75 72 ARG A C 1
ATOM 567 O O . ARG A 1 72 ? -3.569 -9.160 12.624 1.00 85.75 72 ARG A O 1
ATOM 574 N N . ARG A 1 73 ? -5.469 -8.307 11.796 1.00 84.25 73 ARG A N 1
ATOM 575 C CA . ARG A 1 73 ? -6.341 -9.411 12.235 1.00 84.25 73 ARG A CA 1
ATOM 576 C C . ARG A 1 73 ? -6.261 -10.635 11.333 1.00 84.25 73 ARG A C 1
ATOM 578 O O . ARG A 1 73 ? -6.590 -11.725 11.779 1.00 84.25 73 ARG A O 1
ATOM 585 N N . THR A 1 74 ? -5.918 -10.433 10.066 1.00 76.25 74 THR A N 1
ATOM 586 C CA . THR A 1 74 ? -5.780 -11.507 9.077 1.00 76.25 74 THR A CA 1
ATOM 587 C C . THR A 1 74 ? -4.355 -12.032 8.967 1.00 76.25 74 THR A C 1
ATOM 589 O O . THR A 1 74 ? -4.154 -13.071 8.348 1.00 76.25 74 THR A O 1
ATOM 592 N N . ALA A 1 75 ? -3.373 -11.312 9.516 1.00 67.81 75 ALA A N 1
ATOM 593 C CA . ALA A 1 75 ? -2.003 -11.785 9.586 1.00 67.81 75 ALA A CA 1
ATOM 594 C C . ALA A 1 75 ? -1.969 -13.039 10.477 1.00 67.81 75 ALA A C 1
ATOM 596 O O . ALA A 1 75 ? -2.423 -12.960 11.621 1.00 67.81 75 ALA A O 1
ATOM 597 N N . PRO A 1 76 ? -1.496 -14.187 9.962 1.00 64.31 76 PRO A N 1
ATOM 598 C CA . PRO A 1 76 ? -1.364 -15.386 10.773 1.00 64.31 76 PRO A CA 1
ATOM 599 C C . PRO A 1 76 ? -0.383 -15.127 11.918 1.00 64.31 76 PRO A C 1
ATOM 601 O O . PRO A 1 76 ? 0.646 -14.472 11.728 1.00 64.31 76 PRO A O 1
ATOM 604 N N . ASP A 1 77 ? -0.703 -15.649 13.099 1.00 65.81 77 ASP A N 1
ATOM 605 C CA . ASP A 1 77 ? 0.252 -15.712 14.204 1.00 65.81 77 ASP A CA 1
ATOM 606 C C . ASP A 1 77 ? 1.485 -16.510 13.740 1.00 65.81 77 ASP A C 1
ATOM 608 O O . ASP A 1 77 ? 1.321 -17.468 12.977 1.00 65.81 77 ASP A O 1
ATOM 612 N N . PRO A 1 78 ? 2.717 -16.179 14.164 1.00 63.91 78 PRO A N 1
ATOM 613 C CA . PRO A 1 78 ? 3.906 -16.925 13.753 1.00 63.91 78 PRO A CA 1
ATOM 614 C C . PRO A 1 78 ? 3.785 -18.443 13.973 1.00 63.91 78 PRO A C 1
ATOM 616 O O . PRO A 1 78 ? 4.204 -19.218 13.119 1.00 63.91 78 PRO A O 1
ATOM 619 N N . GLU A 1 79 ? 3.113 -18.873 15.046 1.00 62.72 79 GLU A N 1
ATOM 620 C CA . GLU A 1 79 ? 2.808 -20.290 15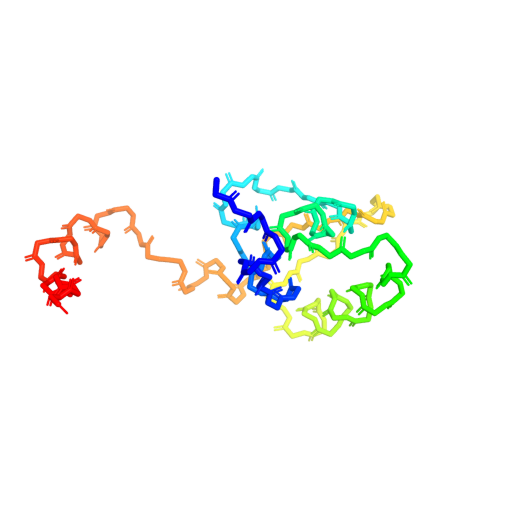.310 1.00 62.72 79 GLU A CA 1
ATOM 621 C C . GLU A 1 79 ? 1.861 -20.907 14.262 1.00 62.72 79 GLU A C 1
ATOM 623 O O . GLU A 1 79 ? 1.982 -22.078 13.904 1.00 62.72 79 GLU A O 1
ATOM 628 N N . GLN A 1 80 ? 0.934 -20.116 13.714 1.00 60.94 80 GLN A N 1
ATOM 629 C CA . GLN A 1 80 ? 0.050 -20.545 12.628 1.00 60.94 80 GLN A CA 1
ATOM 630 C C . GLN A 1 80 ? 0.805 -20.665 11.299 1.00 60.94 80 GLN A C 1
ATOM 632 O O . GLN A 1 80 ? 0.424 -21.480 10.464 1.00 60.94 80 GLN A O 1
ATOM 637 N N . ILE A 1 81 ? 1.875 -19.887 11.094 1.00 58.12 81 ILE A N 1
ATOM 638 C CA . ILE A 1 81 ? 2.712 -19.970 9.887 1.00 58.12 81 ILE A CA 1
ATOM 639 C C . ILE A 1 81 ? 3.474 -21.296 9.847 1.00 58.12 81 ILE A C 1
ATOM 641 O O . ILE A 1 81 ? 3.503 -21.929 8.795 1.00 58.12 81 ILE A O 1
ATOM 645 N N . GLU A 1 82 ? 4.053 -21.737 10.968 1.00 58.94 82 GLU A N 1
ATOM 646 C CA . GLU A 1 82 ? 4.745 -23.034 11.036 1.00 58.94 82 GLU A CA 1
ATOM 647 C C . GLU A 1 82 ? 3.790 -24.188 10.698 1.00 58.94 82 GLU A C 1
ATOM 649 O O . GLU A 1 82 ? 4.116 -25.050 9.884 1.00 58.94 82 GLU A O 1
ATOM 654 N N . HIS A 1 83 ? 2.561 -24.140 11.217 1.00 51.97 83 HIS A N 1
ATOM 655 C CA . HIS A 1 83 ? 1.543 -25.148 10.921 1.00 51.97 83 HIS A CA 1
ATOM 656 C C . HIS A 1 83 ? 1.063 -25.107 9.458 1.00 51.97 83 HIS A C 1
ATOM 658 O O . HIS A 1 83 ? 0.915 -26.143 8.814 1.00 51.97 83 HIS A O 1
ATOM 664 N N . LEU A 1 84 ? 0.881 -23.908 8.893 1.00 53.81 84 LEU A N 1
ATOM 665 C CA . LEU A 1 84 ? 0.536 -23.728 7.479 1.00 53.81 84 LEU A CA 1
ATOM 666 C C . LEU A 1 84 ? 1.671 -24.144 6.533 1.00 53.81 84 LEU A C 1
ATOM 668 O O . LEU A 1 84 ? 1.392 -24.496 5.391 1.00 53.81 84 LEU A O 1
ATOM 672 N N . ALA A 1 85 ? 2.933 -24.101 6.966 1.00 52.69 85 ALA A N 1
ATOM 673 C CA . ALA A 1 85 ? 4.068 -24.587 6.184 1.00 52.69 85 ALA A CA 1
ATOM 674 C C . ALA A 1 85 ? 4.124 -26.124 6.149 1.00 52.69 85 ALA A C 1
ATOM 676 O O . ALA A 1 85 ? 4.445 -26.689 5.102 1.00 52.69 85 ALA A O 1
ATOM 677 N N . ASP A 1 86 ? 3.748 -26.787 7.247 1.00 56.28 86 ASP A N 1
ATOM 678 C CA . ASP A 1 86 ? 3.632 -28.250 7.314 1.00 56.28 86 ASP A CA 1
ATOM 679 C C . ASP A 1 86 ? 2.430 -28.780 6.510 1.00 56.28 86 ASP A C 1
ATOM 681 O O . ASP A 1 86 ? 2.527 -29.823 5.858 1.00 56.28 86 ASP A O 1
ATOM 685 N N . GLU A 1 87 ? 1.310 -28.050 6.486 1.00 56.19 87 GLU A N 1
ATOM 686 C CA . GLU A 1 87 ? 0.116 -28.420 5.704 1.00 56.19 87 GLU A CA 1
ATOM 687 C C . GLU A 1 87 ? 0.120 -27.857 4.266 1.00 56.19 87 GLU A C 1
ATOM 689 O O . GLU A 1 87 ? -0.624 -28.314 3.393 1.00 56.19 87 GLU A O 1
ATOM 694 N N . GLY A 1 88 ? 0.996 -26.890 3.984 1.00 44.44 88 GLY A N 1
ATOM 695 C CA . GLY A 1 88 ? 1.110 -26.131 2.738 1.00 44.44 88 GLY A CA 1
ATOM 696 C C . GLY A 1 88 ? 1.810 -26.878 1.607 1.00 44.44 88 GLY A C 1
ATOM 697 O O . GLY A 1 88 ? 2.758 -26.376 1.001 1.00 44.44 88 GLY A O 1
ATOM 698 N N . LEU A 1 89 ? 1.312 -28.063 1.254 1.00 47.69 89 LEU A N 1
ATOM 699 C CA . LEU A 1 89 ? 1.602 -28.738 -0.012 1.00 47.69 89 LEU A CA 1
ATOM 700 C C . LEU A 1 89 ? 0.957 -27.985 -1.193 1.00 47.69 89 LEU A C 1
ATOM 702 O O . LEU A 1 89 ? 0.080 -28.488 -1.889 1.00 47.69 89 LEU A O 1
ATOM 706 N N . HIS A 1 90 ? 1.457 -26.789 -1.492 1.00 45.84 90 HIS A N 1
ATOM 707 C CA . HIS A 1 90 ? 1.376 -26.217 -2.834 1.00 45.84 90 HIS A CA 1
ATOM 708 C C . HIS A 1 90 ? 2.770 -26.200 -3.446 1.00 45.84 90 HIS A C 1
ATOM 710 O O . HIS A 1 90 ? 3.369 -25.166 -3.735 1.00 45.84 90 HIS A O 1
ATOM 716 N N . ARG A 1 91 ? 3.285 -27.413 -3.661 1.00 44.66 91 ARG A N 1
ATOM 717 C CA . ARG A 1 91 ? 4.342 -27.665 -4.632 1.00 44.66 91 ARG A CA 1
ATOM 718 C C . ARG A 1 91 ? 3.708 -27.396 -6.002 1.00 44.66 91 ARG A C 1
ATOM 720 O O . ARG A 1 91 ? 2.962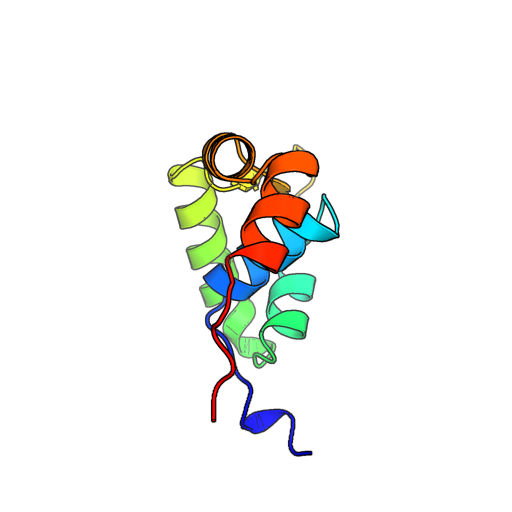 -28.232 -6.500 1.00 44.66 91 ARG A O 1
ATOM 727 N N . TRP A 1 92 ? 3.923 -26.204 -6.557 1.00 46.28 92 TRP A N 1
ATOM 728 C CA . TRP A 1 92 ? 3.611 -25.930 -7.959 1.00 46.28 92 TRP A CA 1
ATOM 729 C C . TRP A 1 92 ? 4.550 -26.810 -8.788 1.00 46.28 92 TRP A C 1
ATOM 731 O O . TRP A 1 92 ? 5.735 -26.503 -8.925 1.00 46.28 92 TRP A O 1
ATOM 741 N N . GLY A 1 93 ? 4.043 -27.980 -9.178 1.00 42.81 93 GLY A N 1
ATOM 742 C CA . GLY A 1 93 ? 4.667 -28.867 -10.156 1.00 42.81 93 GLY A CA 1
ATOM 743 C C . GLY A 1 93 ? 4.431 -28.379 -11.574 1.00 42.81 93 GLY A C 1
ATOM 744 O O . GLY A 1 93 ? 3.440 -27.644 -11.787 1.00 42.81 93 GLY A O 1
#

Organism: NCBI:txid2692199

Secondary structure (DSSP, 8-state):
--GGG----HHHHHHHHHHHTSEE-HHHHHHHTT--GGGHHHHHHHHHHHHHTTSEEE-SSTT-EEE-HHHHHHSPPHHHHHHHHHH------